Protein AF-A0A7S2VZF8-F1 (afdb_monomer_lite)

Structure (mmCIF, N/CA/C/O backbone):
data_AF-A0A7S2VZF8-F1
#
_entry.id   AF-A0A7S2VZF8-F1
#
loop_
_atom_site.group_PDB
_atom_site.id
_atom_site.type_symbol
_atom_site.label_atom_id
_atom_site.label_alt_id
_atom_site.label_comp_id
_atom_site.label_asym_id
_atom_site.label_entity_id
_atom_site.label_seq_id
_atom_site.pdbx_PDB_ins_code
_atom_site.Cartn_x
_atom_site.Cartn_y
_atom_site.Cartn_z
_atom_site.occupancy
_atom_site.B_iso_or_equiv
_atom_site.auth_seq_id
_atom_site.auth_comp_id
_atom_site.auth_asym_id
_atom_site.auth_atom_id
_atom_site.pdbx_PDB_model_num
ATOM 1 N N . MET A 1 1 ? 17.205 34.548 -34.076 1.00 37.12 1 MET A N 1
ATOM 2 C CA . MET A 1 1 ? 17.539 33.181 -33.619 1.00 37.12 1 MET A CA 1
ATOM 3 C C . MET A 1 1 ? 17.341 33.122 -32.113 1.00 37.12 1 MET A C 1
ATOM 5 O O . MET A 1 1 ? 18.247 33.476 -31.376 1.00 37.12 1 MET A O 1
ATOM 9 N N . ALA A 1 2 ? 16.137 32.774 -31.656 1.00 40.97 2 ALA A N 1
ATOM 10 C CA . ALA A 1 2 ? 15.878 32.523 -30.241 1.00 40.97 2 ALA A CA 1
ATOM 11 C C . ALA A 1 2 ? 16.007 31.012 -30.017 1.00 40.97 2 ALA A C 1
ATOM 13 O O . ALA A 1 2 ? 15.230 30.232 -30.566 1.00 40.97 2 ALA A O 1
ATOM 14 N N . THR A 1 3 ? 17.044 30.599 -29.297 1.00 44.09 3 THR A N 1
ATOM 15 C CA . THR A 1 3 ? 17.305 29.204 -28.949 1.00 44.09 3 THR A CA 1
ATOM 16 C C . THR A 1 3 ? 16.219 28.708 -27.996 1.00 44.09 3 THR A C 1
ATOM 18 O O . THR A 1 3 ? 16.065 29.176 -26.870 1.00 44.09 3 THR A O 1
ATOM 21 N N . SER A 1 4 ? 15.420 27.760 -28.476 1.00 48.72 4 SER A N 1
ATOM 22 C CA . SER A 1 4 ? 14.436 27.046 -27.673 1.00 48.72 4 SER A CA 1
ATOM 23 C C . SER A 1 4 ? 15.133 26.211 -26.591 1.00 48.72 4 SER A C 1
ATOM 25 O O . SER A 1 4 ? 15.730 25.189 -26.901 1.00 48.72 4 SER A O 1
ATOM 27 N N . LYS A 1 5 ? 14.970 26.652 -25.338 1.00 53.34 5 LYS A N 1
ATOM 28 C CA . LYS A 1 5 ? 14.714 25.864 -24.116 1.00 53.34 5 LYS A CA 1
ATOM 29 C C . LYS A 1 5 ? 15.689 24.722 -23.774 1.00 53.34 5 LYS A C 1
ATOM 31 O O . LYS A 1 5 ? 15.664 23.651 -24.371 1.00 53.34 5 LYS A O 1
ATOM 36 N N . ASN A 1 6 ? 16.416 24.926 -22.671 1.00 56.97 6 ASN A N 1
ATOM 37 C CA . ASN A 1 6 ? 17.076 23.900 -21.857 1.00 56.97 6 ASN A CA 1
ATOM 38 C C . ASN A 1 6 ? 16.057 22.865 -21.340 1.00 56.97 6 ASN A C 1
ATOM 40 O O . ASN A 1 6 ? 15.609 22.950 -20.197 1.00 56.97 6 ASN A O 1
ATOM 44 N N . ASN A 1 7 ? 15.666 21.898 -22.169 1.00 63.84 7 ASN A N 1
ATOM 45 C CA . ASN A 1 7 ? 14.965 20.716 -21.681 1.00 63.84 7 ASN A CA 1
ATOM 46 C C . ASN A 1 7 ? 15.987 19.791 -21.000 1.00 63.84 7 ASN A C 1
ATOM 48 O O . ASN A 1 7 ? 17.006 19.475 -21.622 1.00 63.84 7 ASN A O 1
ATOM 52 N N . PRO A 1 8 ? 15.748 19.342 -19.754 1.00 68.75 8 PRO A N 1
ATOM 53 C CA . PRO A 1 8 ? 16.565 18.296 -19.156 1.00 68.75 8 PRO A CA 1
ATOM 54 C C . PRO A 1 8 ? 16.563 17.065 -20.071 1.00 68.75 8 PRO A C 1
ATOM 56 O O . PRO A 1 8 ? 15.542 16.726 -20.675 1.00 68.75 8 PRO A O 1
ATOM 59 N N . SER A 1 9 ? 17.712 16.401 -20.196 1.00 88.50 9 SER A N 1
ATOM 60 C CA . SER A 1 9 ? 17.763 15.119 -20.893 1.00 88.50 9 SER A CA 1
ATOM 61 C C . SER A 1 9 ? 16.856 14.118 -20.169 1.00 88.50 9 SER A C 1
ATOM 63 O O . SER A 1 9 ? 16.613 14.239 -18.966 1.00 88.50 9 SER A O 1
ATOM 65 N N . ALA A 1 10 ? 16.373 13.090 -20.872 1.00 93.12 10 ALA A N 1
ATOM 66 C CA . ALA A 1 10 ? 15.585 12.033 -20.233 1.00 93.12 10 ALA A CA 1
ATOM 67 C C . ALA A 1 10 ? 16.316 11.435 -19.013 1.00 93.12 10 ALA A C 1
ATOM 69 O O . ALA A 1 10 ? 15.691 11.128 -18.002 1.00 93.12 10 ALA A O 1
ATOM 70 N N . MET A 1 11 ? 17.651 11.355 -19.074 1.00 94.38 11 MET A N 1
ATOM 71 C CA . MET A 1 11 ? 18.477 10.891 -17.963 1.00 94.38 11 MET A CA 1
ATOM 72 C C . MET A 1 11 ? 18.433 11.839 -16.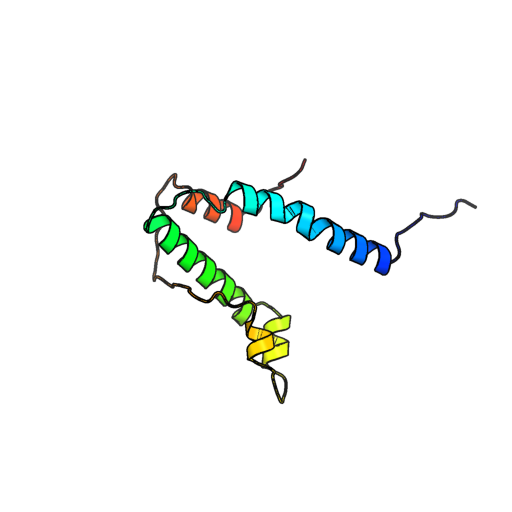761 1.00 94.38 11 MET A C 1
ATOM 74 O O . MET A 1 11 ? 18.222 11.378 -15.641 1.00 94.38 11 MET A O 1
ATOM 78 N N . SER A 1 12 ? 18.603 13.151 -16.966 1.00 95.56 12 SER A N 1
ATOM 79 C CA . SER A 1 12 ? 18.568 14.099 -15.848 1.00 95.56 12 SER A CA 1
ATOM 80 C C . SER A 1 12 ? 17.169 14.217 -15.242 1.00 95.56 12 SER A C 1
ATOM 82 O O . SER A 1 12 ? 17.048 14.381 -14.030 1.00 95.56 12 SER A O 1
ATOM 84 N N . PHE A 1 13 ? 16.111 14.045 -16.042 1.00 94.88 13 PHE A N 1
ATOM 85 C CA . PHE A 1 13 ? 14.744 13.927 -15.532 1.00 94.88 13 PHE A CA 1
ATOM 86 C C . PHE A 1 13 ? 14.561 12.681 -14.647 1.00 94.88 13 PHE A C 1
ATOM 88 O O . PHE A 1 13 ? 14.100 12.806 -13.513 1.00 94.88 13 PHE A O 1
ATOM 95 N N . VAL A 1 14 ? 14.968 11.493 -15.115 1.00 96.31 14 VAL A N 1
ATOM 96 C CA . VAL A 1 14 ? 14.860 10.238 -14.342 1.00 96.31 14 VAL A CA 1
ATOM 97 C C . VAL A 1 14 ? 15.662 10.311 -13.041 1.00 96.31 14 VAL A C 1
ATOM 99 O O . VAL A 1 14 ? 15.152 9.928 -11.988 1.00 96.31 14 VAL A O 1
ATOM 102 N N . GLN A 1 15 ? 16.887 10.845 -13.089 1.00 96.19 15 GLN A N 1
ATOM 103 C CA . GLN A 1 15 ? 17.699 11.081 -11.892 1.00 96.19 15 GLN A CA 1
ATOM 104 C C . GLN A 1 15 ? 17.008 12.042 -10.925 1.00 96.19 15 GLN A C 1
ATOM 106 O O . GLN A 1 15 ? 16.971 11.775 -9.727 1.00 96.19 15 GLN A O 1
ATOM 111 N N . GLY A 1 16 ? 16.422 13.127 -11.440 1.00 96.25 16 GLY A N 1
ATOM 112 C CA . GLY A 1 16 ? 15.633 14.064 -10.646 1.00 96.25 16 GLY A CA 1
ATOM 113 C C . GLY A 1 16 ? 14.507 13.360 -9.890 1.00 96.25 16 GLY A C 1
ATOM 114 O O . GLY A 1 16 ? 14.457 13.445 -8.667 1.00 96.25 16 GLY A O 1
ATOM 115 N N . VAL A 1 17 ? 13.666 12.592 -10.590 1.00 96.06 17 VAL A N 1
ATOM 116 C CA . VAL A 1 17 ? 12.562 11.837 -9.970 1.00 96.06 17 VAL A CA 1
ATOM 117 C C . VAL A 1 17 ? 13.079 10.859 -8.909 1.00 96.06 17 VAL A C 1
ATOM 119 O O . VAL A 1 17 ? 12.585 10.870 -7.781 1.00 96.06 17 VAL A O 1
ATOM 122 N N . ALA A 1 18 ? 14.105 10.061 -9.225 1.00 97.00 18 ALA A N 1
ATOM 123 C CA . ALA A 1 18 ? 14.676 9.090 -8.288 1.00 97.00 18 ALA A CA 1
ATOM 124 C C . ALA A 1 18 ? 15.207 9.761 -7.009 1.00 97.00 18 ALA A C 1
ATOM 126 O O . ALA A 1 18 ? 14.944 9.287 -5.903 1.00 97.00 18 ALA A O 1
ATOM 127 N N . ASN A 1 19 ? 15.882 10.904 -7.155 1.00 97.69 19 ASN A N 1
ATOM 128 C CA . ASN A 1 19 ? 16.427 11.668 -6.036 1.00 97.69 19 ASN A CA 1
ATOM 129 C C . ASN A 1 19 ? 15.337 12.289 -5.147 1.00 97.69 19 ASN A C 1
ATOM 131 O O . ASN A 1 19 ? 15.595 12.541 -3.973 1.00 97.69 19 ASN A O 1
ATOM 135 N N . THR A 1 20 ? 14.122 12.515 -5.665 1.00 96.94 20 THR A N 1
ATOM 136 C CA . THR A 1 20 ? 13.005 13.043 -4.856 1.00 96.94 20 THR A CA 1
ATOM 137 C C . THR A 1 20 ? 12.265 11.986 -4.040 1.00 96.94 20 THR A C 1
ATOM 139 O O . THR A 1 20 ? 11.671 12.317 -3.018 1.00 96.94 20 THR A O 1
ATOM 142 N N . TRP A 1 21 ? 12.330 10.709 -4.425 1.00 96.06 21 TRP A N 1
ATOM 143 C CA . TRP A 1 21 ? 11.490 9.669 -3.825 1.00 96.06 21 TRP A CA 1
ATOM 144 C C . TRP A 1 21 ? 11.709 9.492 -2.312 1.00 96.06 21 TRP A C 1
ATOM 146 O O . TRP A 1 21 ? 10.755 9.568 -1.536 1.00 96.06 21 TRP A O 1
ATOM 156 N N . MET A 1 22 ? 12.959 9.293 -1.875 1.00 97.44 22 MET A N 1
ATOM 157 C CA . MET A 1 22 ? 13.264 9.069 -0.456 1.00 97.44 22 MET A CA 1
ATOM 158 C C . MET A 1 22 ? 12.983 10.313 0.409 1.00 97.44 22 MET A C 1
ATOM 160 O O . MET A 1 22 ? 12.309 10.163 1.431 1.00 97.44 22 MET A O 1
ATOM 164 N N . PRO A 1 23 ? 13.401 11.537 0.016 1.00 97.81 23 PRO A N 1
ATOM 165 C CA . PRO A 1 23 ? 13.041 12.756 0.741 1.00 97.81 23 PRO A CA 1
ATOM 166 C C . PRO A 1 23 ? 11.533 12.995 0.868 1.00 97.81 23 PRO A C 1
ATOM 168 O O . PRO A 1 23 ? 11.103 13.544 1.877 1.00 97.81 23 PRO A O 1
ATOM 171 N N . SER A 1 24 ? 10.723 12.586 -0.113 1.00 96.81 24 SER A N 1
ATOM 172 C CA . SER A 1 24 ? 9.264 12.729 -0.038 1.00 96.81 24 SER A CA 1
ATOM 173 C C . SER A 1 24 ? 8.599 11.668 0.847 1.00 96.81 24 SER A C 1
ATOM 175 O O . SER A 1 24 ? 7.630 11.968 1.540 1.00 96.81 24 SER A O 1
ATOM 177 N N . TRP A 1 25 ? 9.095 10.427 0.840 1.00 97.50 25 TRP A N 1
ATOM 178 C CA . TRP A 1 25 ? 8.442 9.305 1.525 1.00 97.50 25 TRP A CA 1
ATOM 179 C C . TRP A 1 25 ? 8.917 9.090 2.969 1.00 97.50 25 TRP A C 1
ATOM 181 O O . TRP A 1 25 ? 8.100 8.867 3.864 1.00 97.50 25 TRP A O 1
ATOM 191 N N . LEU A 1 26 ? 10.226 9.185 3.224 1.00 98.06 26 LEU A N 1
ATOM 192 C CA . LEU A 1 26 ? 10.813 8.876 4.531 1.00 98.06 26 LEU A CA 1
ATOM 193 C C . LEU A 1 26 ? 10.256 9.735 5.683 1.00 98.06 26 LEU A C 1
ATOM 195 O O . LEU A 1 26 ? 9.994 9.171 6.749 1.00 98.06 26 LEU A O 1
ATOM 199 N N . PRO A 1 27 ? 9.998 11.051 5.514 1.00 98.38 27 PRO A N 1
ATOM 200 C CA . PRO A 1 27 ? 9.393 11.854 6.575 1.00 98.38 27 PRO A CA 1
ATOM 201 C C . PRO A 1 27 ? 8.007 11.351 6.993 1.00 98.38 27 PRO A C 1
ATOM 203 O O . PRO A 1 27 ? 7.689 11.353 8.180 1.00 98.38 27 PRO A O 1
ATOM 206 N N . ILE A 1 28 ? 7.201 10.862 6.042 1.00 98.25 28 ILE A N 1
ATOM 207 C CA . ILE A 1 28 ? 5.862 10.318 6.315 1.00 98.25 28 ILE A CA 1
ATOM 208 C C . ILE A 1 28 ? 5.973 9.054 7.171 1.00 98.25 28 ILE A C 1
ATOM 210 O O . ILE A 1 28 ? 5.217 8.890 8.128 1.00 98.25 28 ILE A O 1
ATOM 214 N N . VAL A 1 29 ? 6.928 8.177 6.852 1.00 98.00 29 VAL A N 1
ATOM 215 C CA . VAL A 1 29 ? 7.175 6.946 7.616 1.00 98.00 29 VAL A CA 1
ATOM 216 C C . VAL A 1 29 ? 7.655 7.273 9.022 1.00 98.00 29 VAL A C 1
ATOM 218 O O . VAL A 1 29 ? 7.077 6.773 9.983 1.00 98.00 29 VAL A O 1
ATOM 221 N N . ASN A 1 30 ? 8.657 8.141 9.160 1.00 98.06 30 ASN A N 1
ATOM 222 C CA . ASN A 1 30 ? 9.203 8.515 10.466 1.00 98.06 30 ASN A CA 1
ATOM 223 C C . ASN A 1 30 ? 8.148 9.160 11.373 1.00 98.06 30 ASN A C 1
ATOM 225 O O . ASN A 1 30 ? 8.142 8.909 12.573 1.00 98.06 30 ASN A O 1
ATOM 229 N N . ALA A 1 31 ? 7.230 9.944 10.805 1.00 98.12 31 ALA A N 1
ATOM 230 C CA . ALA A 1 31 ? 6.146 10.565 11.561 1.00 98.12 31 ALA A CA 1
ATOM 231 C C . ALA A 1 31 ? 5.052 9.576 12.002 1.00 98.12 31 ALA A C 1
ATOM 233 O O . ALA A 1 31 ? 4.322 9.864 12.948 1.00 98.12 31 ALA A O 1
ATOM 234 N N . ARG A 1 32 ? 4.887 8.441 11.307 1.00 97.69 32 ARG A N 1
ATOM 235 C CA . ARG A 1 32 ? 3.726 7.549 11.485 1.00 97.69 32 ARG A CA 1
ATOM 236 C C . ARG A 1 32 ? 4.060 6.145 11.983 1.00 97.69 32 ARG A C 1
ATOM 238 O O . ARG A 1 32 ? 3.155 5.458 12.441 1.00 97.69 32 ARG A O 1
ATOM 245 N N . ASN A 1 33 ? 5.318 5.707 11.914 1.00 96.81 33 ASN A N 1
ATOM 246 C CA . ASN A 1 33 ? 5.708 4.319 12.200 1.00 96.81 33 ASN A CA 1
ATOM 247 C C . ASN A 1 33 ? 5.433 3.864 13.645 1.00 96.81 33 ASN A C 1
ATOM 249 O O . ASN A 1 33 ? 5.267 2.671 13.872 1.00 96.81 33 ASN A O 1
ATOM 253 N N . SER A 1 34 ? 5.381 4.803 14.591 1.00 97.38 34 SER A N 1
ATOM 254 C CA . SER A 1 34 ? 5.222 4.542 16.026 1.00 97.38 34 SER A CA 1
ATOM 255 C C . SER A 1 34 ? 3.822 4.888 16.532 1.00 97.38 34 SER A C 1
ATOM 257 O O . SER A 1 34 ? 3.566 4.802 17.731 1.00 97.38 34 SER A O 1
ATOM 259 N N . LEU A 1 35 ? 2.921 5.317 15.641 1.00 98.06 35 LEU A N 1
ATOM 260 C CA . LEU A 1 35 ? 1.553 5.626 16.030 1.00 98.06 35 LEU A CA 1
ATOM 261 C C . LEU A 1 35 ? 0.840 4.334 16.454 1.00 98.06 35 LEU A C 1
ATOM 263 O O . LEU A 1 35 ? 0.898 3.343 15.717 1.00 98.06 35 LEU A O 1
ATOM 267 N N . PRO A 1 36 ? 0.165 4.330 17.617 1.00 98.19 36 PRO A N 1
ATOM 268 C CA . PRO A 1 36 ? -0.671 3.206 17.995 1.00 98.19 36 PRO A CA 1
ATOM 269 C C . PRO A 1 36 ? -1.813 3.068 16.989 1.00 98.19 36 PRO A C 1
ATOM 271 O O . PRO A 1 36 ? -2.303 4.058 16.443 1.00 98.19 36 PRO A O 1
ATOM 274 N N . TYR A 1 37 ? -2.236 1.832 16.762 1.00 98.00 37 TYR A N 1
ATOM 275 C CA . TYR A 1 37 ? -3.378 1.519 15.919 1.00 98.00 37 TYR A CA 1
ATOM 276 C C . TYR A 1 37 ? -4.285 0.516 16.622 1.00 98.00 37 TYR A C 1
ATOM 278 O O . TYR A 1 37 ? -3.833 -0.265 17.462 1.00 98.00 37 TYR A O 1
ATOM 286 N N . THR A 1 38 ? -5.566 0.543 16.277 1.00 98.25 38 THR A N 1
ATOM 287 C CA . THR A 1 38 ? -6.544 -0.433 16.761 1.00 98.25 38 THR A CA 1
ATOM 288 C C . THR A 1 38 ? -6.565 -1.677 15.875 1.00 98.25 38 THR A C 1
ATOM 290 O O . THR A 1 38 ? -6.092 -1.663 14.735 1.00 98.25 38 THR A O 1
ATOM 293 N N . GLU A 1 39 ? -7.155 -2.764 16.367 1.00 97.94 39 GLU A N 1
ATOM 294 C CA . GLU A 1 39 ? -7.352 -3.977 15.565 1.00 97.94 39 GLU A CA 1
ATOM 295 C C . GLU A 1 39 ? -8.182 -3.693 14.304 1.00 97.94 39 GLU A C 1
ATOM 297 O O . GLU A 1 39 ? -7.803 -4.128 13.220 1.00 97.94 39 GLU A O 1
ATOM 302 N N . GLN A 1 40 ? -9.212 -2.846 14.400 1.00 96.56 40 GLN A N 1
ATOM 303 C CA . GLN A 1 40 ? -10.044 -2.447 13.257 1.00 96.56 40 GLN A CA 1
ATOM 304 C C . GLN A 1 40 ? -9.224 -1.714 12.184 1.00 96.56 40 GLN A C 1
ATOM 306 O O . GLN A 1 40 ? -9.353 -1.986 10.992 1.00 96.56 40 GLN A O 1
ATOM 311 N N . GLN A 1 41 ? -8.309 -0.826 12.589 1.00 97.88 41 GLN A N 1
ATOM 312 C CA . GLN A 1 41 ? -7.413 -0.142 11.649 1.00 97.88 41 GLN A CA 1
ATOM 313 C C . GLN A 1 41 ? -6.437 -1.117 10.980 1.00 97.88 41 GLN A C 1
ATOM 315 O O . GLN A 1 41 ? -6.084 -0.957 9.805 1.00 97.88 41 GLN A O 1
ATOM 320 N N . ARG A 1 42 ? -6.000 -2.152 11.706 1.00 98.00 42 ARG A N 1
ATOM 321 C CA . ARG A 1 42 ? -5.169 -3.221 11.147 1.00 98.00 42 ARG A CA 1
ATOM 322 C C . ARG A 1 42 ? -5.948 -4.066 10.140 1.00 98.00 42 ARG A C 1
ATOM 324 O O . ARG A 1 42 ? -5.415 -4.342 9.065 1.00 98.00 42 ARG A O 1
ATOM 331 N N . GLU A 1 43 ? -7.182 -4.443 10.445 1.00 97.75 43 GLU A N 1
ATOM 332 C CA . GLU A 1 43 ? -8.073 -5.160 9.525 1.00 97.75 43 GLU A CA 1
ATOM 333 C C . GLU A 1 43 ? -8.328 -4.341 8.259 1.00 97.75 43 GLU A C 1
ATOM 335 O O . GLU A 1 43 ? -8.104 -4.829 7.146 1.00 97.75 43 GLU A O 1
ATOM 340 N N . TRP A 1 44 ? -8.649 -3.055 8.413 1.00 98.19 44 TRP A N 1
ATOM 341 C CA . TRP A 1 44 ? -8.791 -2.137 7.289 1.00 98.19 44 TRP A CA 1
ATOM 342 C C . TRP A 1 44 ? -7.527 -2.086 6.423 1.00 98.19 44 TRP A C 1
ATOM 344 O O . TRP A 1 44 ? -7.597 -2.194 5.195 1.00 98.19 44 TRP A O 1
ATOM 354 N N . GLN A 1 45 ? -6.341 -2.001 7.036 1.00 98.50 45 GLN A N 1
ATOM 355 C CA . GLN A 1 45 ? -5.074 -2.037 6.305 1.00 98.50 45 GLN A CA 1
ATOM 356 C C . GLN A 1 45 ? -4.911 -3.332 5.488 1.00 98.50 45 GLN A C 1
ATOM 358 O O . GLN A 1 45 ? -4.418 -3.279 4.357 1.00 98.50 45 GLN A O 1
ATOM 363 N N . LEU A 1 46 ? -5.310 -4.489 6.024 1.00 98.69 46 LEU A N 1
ATOM 364 C CA . LEU A 1 46 ? -5.246 -5.768 5.310 1.00 98.69 46 LEU A CA 1
ATOM 365 C C . LEU A 1 46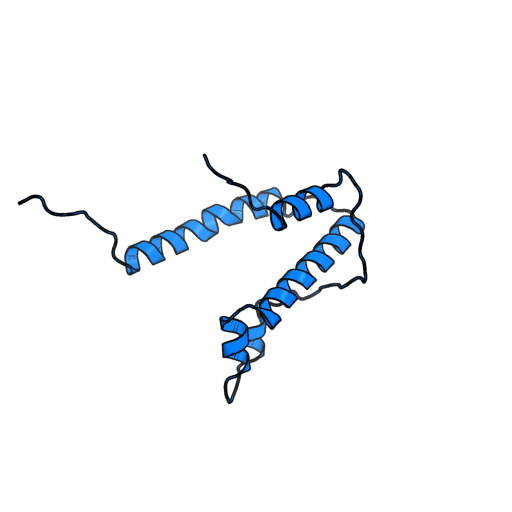 ? -6.211 -5.808 4.118 1.00 98.69 46 LEU A C 1
ATOM 367 O O . LEU A 1 46 ? -5.810 -6.268 3.045 1.00 98.69 46 LEU A O 1
ATOM 371 N N . LEU A 1 47 ? -7.418 -5.251 4.257 1.00 98.50 47 LEU A N 1
ATOM 372 C CA . LEU A 1 47 ? -8.368 -5.089 3.149 1.00 98.50 47 LEU A CA 1
ATOM 373 C C . LEU A 1 47 ? -7.804 -4.166 2.057 1.00 98.50 47 LEU A C 1
ATOM 375 O O . LEU A 1 47 ? -7.877 -4.471 0.863 1.00 98.50 47 LEU A O 1
ATOM 379 N N . ARG A 1 48 ? -7.158 -3.055 2.443 1.00 98.50 48 ARG A N 1
ATOM 380 C CA . ARG A 1 48 ? -6.483 -2.158 1.488 1.00 98.50 48 ARG A CA 1
ATOM 381 C C . ARG A 1 48 ? -5.326 -2.840 0.761 1.00 98.50 48 ARG A C 1
ATOM 383 O O . ARG A 1 48 ? -5.150 -2.616 -0.437 1.00 98.50 48 ARG A O 1
ATOM 390 N N . ARG A 1 49 ? -4.560 -3.690 1.450 1.00 98.62 49 ARG A N 1
ATOM 391 C CA . ARG A 1 49 ? -3.496 -4.502 0.839 1.00 98.62 49 ARG A CA 1
ATOM 392 C C . ARG A 1 49 ? -4.047 -5.568 -0.113 1.00 98.62 49 ARG A C 1
ATOM 394 O O . ARG A 1 49 ? -3.424 -5.810 -1.142 1.00 98.62 49 ARG A O 1
ATOM 401 N N . GLY A 1 50 ? -5.225 -6.131 0.168 1.00 98.38 50 GLY A N 1
ATOM 402 C CA . GLY A 1 50 ? -5.950 -6.993 -0.773 1.00 98.38 50 GLY A CA 1
ATOM 403 C C . GLY A 1 50 ? -6.242 -6.279 -2.096 1.00 98.38 50 GLY A C 1
ATOM 404 O O . GLY A 1 50 ? -5.898 -6.787 -3.160 1.00 98.38 50 GLY A O 1
ATOM 405 N N . ARG A 1 51 ? -6.747 -5.035 -2.041 1.00 98.25 51 ARG A N 1
ATOM 406 C CA . ARG A 1 51 ? -6.963 -4.200 -3.245 1.00 98.25 51 ARG A CA 1
ATOM 407 C C . ARG A 1 51 ? -5.674 -3.880 -4.004 1.00 98.25 51 ARG A C 1
ATOM 409 O O . ARG A 1 51 ? -5.692 -3.806 -5.229 1.00 98.25 51 ARG A O 1
ATOM 416 N N . TYR A 1 52 ? -4.557 -3.699 -3.299 1.00 98.38 52 TYR A N 1
ATOM 417 C CA . TYR A 1 52 ? -3.252 -3.513 -3.938 1.00 98.38 52 TYR A CA 1
ATOM 4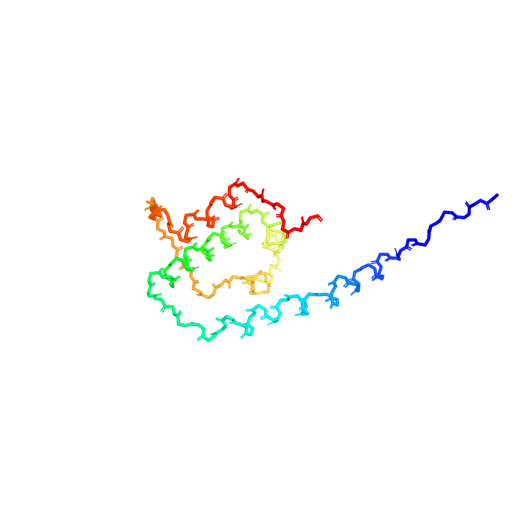18 C C . TYR A 1 52 ? -2.834 -4.761 -4.731 1.00 98.38 52 TYR A C 1
ATOM 420 O O . TYR A 1 52 ? -2.416 -4.650 -5.882 1.00 98.38 52 TYR A O 1
ATOM 428 N N . LEU A 1 53 ? -3.012 -5.956 -4.158 1.00 98.00 53 LEU A N 1
ATOM 429 C CA . LEU A 1 53 ? -2.712 -7.196 -4.871 1.00 98.00 53 LEU A CA 1
ATOM 430 C C . LEU A 1 53 ? -3.667 -7.436 -6.051 1.00 98.00 53 LEU A C 1
ATOM 432 O O . LEU A 1 53 ? -3.214 -7.858 -7.111 1.00 98.00 53 LEU A O 1
ATOM 436 N N . GLU A 1 54 ? -4.958 -7.125 -5.907 1.00 97.94 54 GLU A N 1
ATOM 437 C CA . GLU A 1 54 ? -5.910 -7.158 -7.029 1.00 97.94 54 GLU A CA 1
ATOM 438 C C . GLU A 1 54 ? -5.435 -6.286 -8.189 1.00 97.94 54 GLU A C 1
ATOM 440 O O . GLU A 1 54 ? -5.460 -6.728 -9.336 1.00 97.94 54 GLU A O 1
ATOM 445 N N . PHE A 1 55 ? -4.953 -5.074 -7.902 1.00 97.88 55 PHE A N 1
ATOM 446 C CA . PHE A 1 55 ? -4.405 -4.209 -8.938 1.00 97.88 55 PHE A CA 1
ATOM 447 C C . PHE A 1 55 ? -3.206 -4.846 -9.644 1.00 97.88 55 PHE A C 1
ATOM 449 O O . PHE A 1 55 ? -3.177 -4.896 -10.875 1.00 97.88 55 PHE A O 1
ATOM 456 N N . ASN A 1 56 ? -2.257 -5.382 -8.875 1.00 97.19 56 ASN A N 1
ATOM 457 C CA . ASN A 1 56 ? -1.068 -6.026 -9.426 1.00 97.19 56 ASN A CA 1
ATOM 458 C C . ASN A 1 56 ? -1.423 -7.217 -10.328 1.00 97.19 56 ASN A C 1
ATOM 460 O O . ASN A 1 56 ? -0.850 -7.372 -11.401 1.00 97.19 56 ASN A O 1
ATOM 464 N N . LEU A 1 57 ? -2.382 -8.051 -9.922 1.00 95.69 57 LEU A N 1
ATOM 465 C CA . LEU A 1 57 ? -2.744 -9.257 -10.670 1.00 95.69 57 LEU A CA 1
ATOM 466 C C . LEU A 1 57 ? -3.640 -8.974 -11.885 1.00 95.69 57 LEU A C 1
ATOM 468 O O . LEU A 1 57 ? -3.536 -9.673 -12.892 1.00 95.69 57 LEU A O 1
ATOM 472 N N . LEU A 1 58 ? -4.523 -7.974 -11.805 1.00 96.44 58 LEU A N 1
ATOM 473 C CA . LEU A 1 58 ? -5.528 -7.710 -12.842 1.00 96.44 58 LEU A CA 1
ATOM 474 C C . LEU A 1 58 ? -5.100 -6.632 -13.843 1.00 96.44 58 LEU A C 1
ATOM 476 O O . LEU A 1 58 ? -5.429 -6.735 -15.027 1.00 96.44 58 LEU A O 1
ATOM 480 N N . TYR A 1 59 ? -4.381 -5.604 -13.385 1.00 96.75 59 TYR A N 1
ATOM 481 C CA . TYR A 1 59 ? -4.168 -4.376 -14.157 1.00 96.75 59 TYR A CA 1
ATOM 482 C C . TYR A 1 59 ? -2.695 -4.014 -14.372 1.00 96.75 59 TYR A C 1
ATOM 484 O O . TYR A 1 59 ? -2.379 -3.388 -15.388 1.00 96.75 59 TYR A O 1
ATOM 492 N N . ASP A 1 60 ? -1.783 -4.401 -13.476 1.00 97.25 60 ASP A N 1
ATOM 493 C CA . ASP A 1 60 ? -0.364 -4.083 -13.645 1.00 97.25 60 ASP A CA 1
ATOM 494 C C . ASP A 1 60 ? 0.242 -4.849 -14.833 1.00 97.25 60 ASP A C 1
ATOM 496 O O . ASP A 1 60 ? 0.415 -6.073 -14.835 1.00 97.25 60 ASP A O 1
ATOM 500 N N . ARG A 1 61 ? 0.608 -4.089 -15.870 1.00 96.00 61 ARG A N 1
ATOM 501 C CA . ARG A 1 61 ? 1.230 -4.615 -17.089 1.00 96.00 61 ARG A CA 1
ATOM 502 C C . ARG A 1 61 ? 2.575 -5.284 -16.814 1.00 96.00 61 ARG A C 1
ATOM 504 O O . ARG A 1 61 ? 2.893 -6.247 -17.505 1.00 96.00 61 ARG A O 1
ATOM 511 N N . GLY A 1 62 ? 3.350 -4.792 -15.848 1.00 93.88 62 GLY A N 1
ATOM 512 C CA . GLY A 1 62 ? 4.660 -5.339 -15.498 1.00 93.88 62 GLY A CA 1
ATOM 513 C C . GLY A 1 62 ? 4.545 -6.720 -14.863 1.00 93.88 62 GLY A C 1
ATOM 514 O O . GLY A 1 62 ? 5.230 -7.649 -15.291 1.00 93.88 62 GLY A O 1
ATOM 515 N N . VAL A 1 63 ? 3.615 -6.881 -13.919 1.00 94.38 63 VAL A N 1
ATOM 516 C CA . VAL A 1 63 ? 3.307 -8.182 -13.303 1.00 94.38 63 VAL A CA 1
ATOM 517 C C . VAL A 1 63 ? 2.747 -9.147 -14.342 1.00 94.38 63 VAL A C 1
ATOM 519 O O . VAL A 1 63 ? 3.266 -10.254 -14.492 1.00 94.38 63 VAL A O 1
ATOM 522 N N . LYS A 1 64 ? 1.755 -8.716 -15.133 1.00 93.00 64 LYS A N 1
ATOM 523 C CA . LYS A 1 64 ? 1.160 -9.546 -16.190 1.00 93.00 64 LYS A CA 1
ATOM 524 C C . LYS A 1 64 ? 2.200 -10.033 -17.200 1.00 93.00 64 LYS A C 1
ATOM 526 O O . LYS A 1 64 ? 2.219 -11.213 -17.538 1.00 93.00 64 LYS A O 1
ATOM 531 N N . PHE A 1 65 ? 3.072 -9.140 -17.666 1.00 93.50 65 PHE A N 1
ATOM 532 C CA . PHE A 1 65 ? 4.163 -9.491 -18.573 1.00 93.50 65 PHE A CA 1
ATOM 533 C C . PHE A 1 65 ? 5.172 -10.436 -17.909 1.00 93.50 65 PHE A C 1
ATOM 535 O O . PHE A 1 65 ? 5.533 -11.456 -18.487 1.00 93.50 65 PHE A O 1
ATOM 542 N N . GLY A 1 66 ? 5.589 -10.127 -16.678 1.00 92.75 66 GLY A N 1
ATOM 543 C CA . GLY A 1 66 ? 6.552 -10.922 -15.921 1.00 92.75 66 GLY A CA 1
ATOM 544 C C . GLY A 1 66 ? 6.107 -12.370 -15.720 1.00 92.75 66 GLY A C 1
ATOM 545 O O . GLY A 1 66 ? 6.925 -13.273 -15.886 1.00 92.75 66 GLY A O 1
ATOM 546 N N . LEU A 1 67 ? 4.821 -12.580 -15.417 1.00 92.75 67 LEU A N 1
ATOM 547 C CA . LEU A 1 67 ? 4.218 -13.903 -15.220 1.00 92.75 67 LEU A CA 1
ATOM 548 C C . LEU A 1 67 ? 3.952 -14.660 -16.529 1.00 92.75 67 LEU A C 1
ATOM 550 O O . LEU A 1 67 ? 3.971 -15.885 -16.523 1.00 92.75 67 LEU A O 1
ATOM 554 N N . ALA A 1 68 ? 3.715 -13.958 -17.641 1.00 92.38 68 ALA A N 1
ATOM 555 C CA . ALA A 1 68 ? 3.424 -14.575 -18.938 1.00 92.38 68 ALA A CA 1
ATOM 556 C C . ALA A 1 68 ? 4.674 -15.070 -19.697 1.00 92.38 68 ALA A C 1
ATOM 558 O O . ALA A 1 68 ? 4.546 -15.709 -20.741 1.00 92.38 68 ALA A O 1
ATOM 559 N N . ASN A 1 69 ? 5.879 -14.764 -19.208 1.00 90.88 69 ASN A N 1
ATOM 560 C CA . ASN A 1 69 ? 7.130 -15.215 -19.818 1.00 90.88 69 ASN A CA 1
ATOM 561 C C . ASN A 1 69 ? 7.262 -16.746 -19.792 1.00 90.88 69 ASN A C 1
ATOM 563 O O . ASN A 1 69 ? 6.783 -17.399 -18.874 1.00 90.88 69 ASN A O 1
ATOM 567 N N . ALA A 1 70 ? 7.989 -17.319 -20.759 1.00 87.25 70 ALA A N 1
ATOM 568 C CA . ALA A 1 70 ? 8.173 -18.773 -20.872 1.00 87.25 70 ALA A CA 1
ATOM 569 C C . ALA A 1 70 ? 8.850 -19.419 -19.644 1.00 87.25 70 ALA A C 1
ATOM 571 O O . ALA A 1 70 ? 8.608 -20.585 -19.351 1.00 87.25 70 ALA A O 1
ATOM 572 N N . ASN A 1 71 ? 9.689 -18.664 -18.928 1.00 89.88 71 ASN A N 1
ATOM 573 C CA . ASN A 1 71 ? 10.284 -19.075 -17.657 1.00 89.88 71 ASN A CA 1
ATOM 574 C C . ASN A 1 71 ? 10.267 -17.892 -16.671 1.00 89.88 71 ASN A C 1
ATOM 576 O O . ASN A 1 71 ? 11.250 -17.148 -16.578 1.00 89.88 71 ASN A O 1
ATOM 580 N N . PRO A 1 72 ? 9.135 -17.636 -15.998 1.00 90.25 72 PRO A N 1
ATOM 581 C CA . PRO A 1 72 ? 8.979 -16.458 -15.162 1.00 90.25 72 PRO A CA 1
ATOM 582 C C . PRO A 1 72 ? 9.757 -16.626 -13.851 1.00 90.25 72 PRO A C 1
ATOM 584 O O . PRO A 1 72 ? 9.626 -17.630 -13.152 1.00 90.25 72 PRO A O 1
ATOM 587 N N . ARG A 1 73 ? 10.522 -15.602 -13.448 1.00 93.94 73 ARG A N 1
ATOM 588 C CA . ARG A 1 73 ? 11.088 -15.535 -12.091 1.00 93.94 73 ARG A CA 1
ATOM 589 C C . ARG A 1 73 ? 10.009 -15.056 -11.119 1.00 93.94 73 ARG A C 1
ATOM 591 O O . ARG A 1 73 ? 9.994 -13.888 -10.734 1.00 93.94 73 ARG A O 1
ATOM 598 N N . VAL A 1 74 ? 9.102 -15.958 -10.751 1.00 93.38 74 VAL A N 1
ATOM 599 C CA . VAL A 1 74 ? 7.881 -15.645 -9.985 1.00 93.38 74 VAL A CA 1
ATOM 600 C C . VAL A 1 74 ? 8.178 -14.866 -8.703 1.00 93.38 74 VAL A C 1
ATOM 602 O O . VAL A 1 74 ? 7.564 -13.830 -8.482 1.00 93.38 74 VAL A O 1
ATOM 605 N N . GLU A 1 75 ? 9.165 -15.283 -7.906 1.00 93.62 75 GLU A N 1
ATOM 606 C CA . GLU A 1 75 ? 9.541 -14.578 -6.668 1.00 93.62 75 GLU A CA 1
ATOM 607 C C . GLU A 1 75 ? 9.979 -13.127 -6.911 1.00 93.62 75 GLU A C 1
ATOM 609 O O . GLU A 1 75 ? 9.694 -12.242 -6.111 1.00 93.62 75 GLU A O 1
ATOM 614 N N . GLY A 1 76 ? 10.644 -12.865 -8.041 1.00 93.75 76 GLY A N 1
ATOM 615 C CA . GLY A 1 76 ? 11.052 -11.514 -8.420 1.00 93.75 76 GLY A CA 1
ATOM 616 C C . GLY A 1 76 ? 9.874 -10.654 -8.871 1.00 93.75 76 GLY A C 1
ATOM 617 O O . GLY A 1 76 ? 9.843 -9.464 -8.578 1.00 93.75 76 GLY A O 1
ATOM 618 N N . VAL A 1 77 ? 8.895 -11.252 -9.555 1.00 93.44 77 VAL A N 1
ATOM 619 C CA . VAL A 1 77 ? 7.680 -10.552 -10.001 1.00 93.44 77 VAL A CA 1
ATOM 620 C C . VAL A 1 77 ? 6.744 -10.267 -8.823 1.00 93.44 77 VAL A C 1
ATOM 622 O O . VAL A 1 77 ? 6.160 -9.191 -8.743 1.00 93.44 77 VAL A O 1
ATOM 625 N N . MET A 1 78 ? 6.640 -11.206 -7.882 1.00 94.94 78 MET A N 1
ATOM 626 C CA . MET A 1 78 ? 5.725 -11.136 -6.741 1.00 94.94 78 MET A CA 1
ATOM 627 C C . MET A 1 78 ? 6.320 -10.440 -5.511 1.00 94.94 78 MET A C 1
ATOM 629 O O . MET A 1 78 ? 5.660 -10.378 -4.479 1.00 94.94 78 MET A O 1
ATOM 633 N N . VAL A 1 79 ? 7.524 -9.862 -5.604 1.00 95.25 79 VAL A N 1
ATOM 634 C CA . VAL A 1 79 ? 8.174 -9.142 -4.491 1.00 95.25 79 VAL A CA 1
ATOM 635 C C . VAL A 1 79 ? 7.342 -7.961 -3.967 1.00 95.25 79 VAL A C 1
ATOM 637 O O . VAL A 1 79 ? 7.479 -7.565 -2.813 1.00 95.25 79 VAL A O 1
ATOM 640 N N . SER A 1 80 ? 6.464 -7.399 -4.803 1.00 93.25 80 SER A N 1
ATOM 641 C CA . SER A 1 80 ? 5.553 -6.315 -4.425 1.00 93.25 80 SER A CA 1
ATOM 642 C C . SER A 1 80 ? 4.326 -6.795 -3.641 1.00 93.25 80 SER A C 1
ATOM 644 O O . SER A 1 80 ? 3.616 -5.968 -3.068 1.00 93.25 80 SER A O 1
ATOM 646 N N . ALA A 1 81 ? 4.048 -8.102 -3.598 1.00 96.19 81 ALA A N 1
ATOM 647 C CA . ALA A 1 81 ? 2.908 -8.640 -2.872 1.00 96.19 81 ALA A CA 1
ATOM 648 C C . ALA A 1 81 ? 3.105 -8.462 -1.353 1.00 96.19 81 ALA A C 1
ATOM 650 O O . ALA A 1 81 ? 4.120 -8.898 -0.803 1.00 96.19 81 ALA A O 1
ATOM 651 N N . PRO A 1 82 ? 2.146 -7.847 -0.638 1.00 97.25 82 PRO A N 1
ATOM 652 C CA . PRO A 1 82 ? 2.227 -7.751 0.811 1.00 97.25 82 PRO A CA 1
ATOM 653 C C . PRO A 1 82 ? 2.189 -9.145 1.458 1.00 97.25 82 PRO A C 1
ATOM 655 O O . PRO A 1 82 ? 1.444 -10.006 0.991 1.00 97.25 82 PRO A O 1
ATOM 658 N N . PRO A 1 83 ? 2.900 -9.366 2.579 1.00 96.88 83 PRO A N 1
ATOM 659 C CA . PRO A 1 83 ? 2.969 -10.685 3.218 1.00 96.88 83 PRO A CA 1
ATOM 660 C C . PRO A 1 83 ? 1.635 -11.138 3.824 1.00 96.88 83 PRO A C 1
ATOM 662 O O . PRO A 1 83 ? 1.415 -12.328 4.013 1.00 96.88 83 PRO A O 1
ATOM 665 N N . LEU A 1 84 ? 0.757 -10.187 4.157 1.00 98.31 84 LEU A N 1
ATOM 666 C CA . LEU A 1 84 ? -0.581 -10.433 4.687 1.00 98.31 84 LEU A CA 1
ATOM 667 C C . LEU A 1 84 ? -1.566 -9.470 4.033 1.00 98.31 84 LEU A C 1
ATOM 669 O O . LEU A 1 84 ? -1.291 -8.266 3.931 1.00 98.31 84 LEU A O 1
ATOM 673 N N . ILE A 1 85 ? -2.709 -10.024 3.648 1.00 98.50 85 ILE A N 1
ATOM 674 C CA . ILE A 1 85 ? -3.834 -9.367 2.984 1.00 98.50 85 ILE A CA 1
ATOM 675 C C . ILE A 1 85 ? -5.136 -9.994 3.486 1.00 98.50 85 ILE A C 1
ATOM 677 O O . ILE A 1 85 ? -5.117 -11.100 4.026 1.00 98.50 85 ILE A O 1
ATOM 681 N N . ALA A 1 86 ? -6.255 -9.306 3.289 1.00 98.19 86 ALA A N 1
ATOM 682 C CA . ALA A 1 86 ? -7.579 -9.836 3.580 1.00 98.19 86 ALA A CA 1
ATOM 683 C C . ALA A 1 86 ? -8.563 -9.468 2.467 1.00 98.19 86 ALA A C 1
ATOM 685 O O . ALA A 1 86 ? -8.393 -8.458 1.779 1.00 98.19 86 ALA A O 1
ATOM 686 N N . TRP A 1 87 ? -9.610 -10.280 2.345 1.00 98.00 87 TRP A N 1
ATOM 687 C CA . TRP A 1 87 ? -10.807 -9.976 1.575 1.00 98.00 87 TRP A CA 1
ATOM 688 C C . TRP A 1 87 ? -12.025 -10.242 2.431 1.00 98.00 87 TRP A C 1
ATOM 690 O O . TRP A 1 87 ? -12.107 -11.262 3.110 1.00 98.00 87 TRP A O 1
ATOM 700 N N . GLU A 1 88 ? -12.986 -9.341 2.332 1.00 96.81 88 GLU A N 1
ATOM 701 C CA . GLU A 1 88 ? -14.269 -9.469 2.992 1.00 96.81 88 GLU A CA 1
ATOM 702 C C . GLU A 1 88 ? -15.365 -9.178 1.973 1.00 96.81 88 GLU A C 1
ATOM 704 O O . GLU A 1 88 ? -15.289 -8.223 1.188 1.00 96.81 88 GLU A O 1
ATOM 709 N N . TYR A 1 89 ? -16.369 -10.049 1.949 1.00 96.56 89 TYR A N 1
ATOM 710 C CA . TYR A 1 89 ? -17.512 -9.885 1.072 1.00 96.56 89 TYR A CA 1
ATOM 711 C C . TYR A 1 89 ? -18.418 -8.773 1.597 1.00 96.56 89 TYR A C 1
ATOM 713 O O . TYR A 1 89 ? -18.813 -8.794 2.756 1.00 96.56 89 TYR A O 1
ATOM 721 N N . ASN A 1 90 ? -18.778 -7.834 0.719 1.00 94.81 90 ASN A N 1
ATOM 722 C CA . ASN A 1 90 ? -19.690 -6.733 1.026 1.00 94.81 90 ASN A CA 1
ATOM 723 C C . ASN A 1 90 ? -19.307 -5.927 2.286 1.00 94.81 90 ASN A C 1
ATOM 725 O O . ASN A 1 90 ? -20.180 -5.517 3.045 1.00 94.81 90 ASN A O 1
ATOM 729 N N . HIS A 1 91 ? -18.007 -5.701 2.502 1.00 94.31 91 HIS A N 1
ATOM 730 C CA . HIS A 1 91 ? -17.525 -4.862 3.598 1.00 94.31 91 HIS A CA 1
ATOM 731 C C . HIS A 1 91 ? -18.118 -3.448 3.503 1.00 94.31 91 HIS A C 1
ATOM 733 O O . HIS A 1 91 ? -17.968 -2.770 2.478 1.00 94.31 91 HIS A O 1
ATOM 739 N N . VAL A 1 92 ? -18.765 -3.006 4.580 1.00 94.06 92 VAL A N 1
ATOM 740 C CA . VAL A 1 92 ? -19.369 -1.677 4.705 1.00 94.06 92 VAL A CA 1
ATOM 741 C C . VAL A 1 92 ? -18.514 -0.846 5.652 1.00 94.06 92 VAL A C 1
ATOM 743 O O . VAL A 1 92 ? -18.261 -1.256 6.779 1.00 94.06 92 VAL A O 1
ATOM 746 N N . VAL A 1 93 ? -18.076 0.322 5.181 1.00 95.12 93 VAL A N 1
ATOM 747 C CA . VAL A 1 93 ? -17.366 1.304 6.012 1.00 95.12 93 VAL A CA 1
ATOM 748 C C . VAL A 1 93 ? -18.370 2.159 6.777 1.00 95.12 93 VAL A C 1
ATOM 750 O O . VAL A 1 93 ? -19.443 2.459 6.254 1.00 95.12 93 VAL A O 1
ATOM 753 N N . GLU A 1 94 ? -18.020 2.546 7.999 1.00 95.88 94 GLU A N 1
ATOM 754 C CA . GLU A 1 94 ? -18.858 3.399 8.843 1.00 95.88 94 GLU A CA 1
ATOM 755 C C . GLU A 1 94 ? -18.949 4.831 8.286 1.00 95.88 94 GLU A C 1
ATOM 757 O O . GLU A 1 94 ? -17.973 5.388 7.774 1.00 95.88 94 GLU A O 1
ATOM 762 N N . ASP A 1 95 ? -20.131 5.439 8.388 1.00 96.44 95 ASP A N 1
ATOM 763 C CA . ASP A 1 95 ? -20.349 6.814 7.945 1.00 96.44 95 ASP A CA 1
ATOM 764 C C . ASP A 1 95 ? -19.582 7.816 8.824 1.00 96.44 95 ASP A C 1
ATOM 766 O O . ASP A 1 95 ? -19.592 7.753 10.050 1.00 96.44 95 ASP A O 1
ATOM 770 N N . GLY A 1 96 ? -18.910 8.773 8.187 1.00 96.56 96 GLY A N 1
ATOM 771 C CA . GLY A 1 96 ? -18.052 9.770 8.827 1.00 96.56 96 GLY A CA 1
ATOM 772 C C . GLY A 1 96 ? -16.653 9.269 9.204 1.00 96.56 96 GLY A C 1
ATOM 773 O O . GLY A 1 96 ? -15.832 10.075 9.658 1.00 96.56 96 GLY A O 1
ATOM 774 N N . SER A 1 97 ? -16.353 7.982 8.998 1.00 97.31 97 SER A N 1
ATOM 775 C CA . SER A 1 97 ? -15.073 7.385 9.384 1.00 97.31 97 SER A CA 1
ATOM 776 C C . SER A 1 97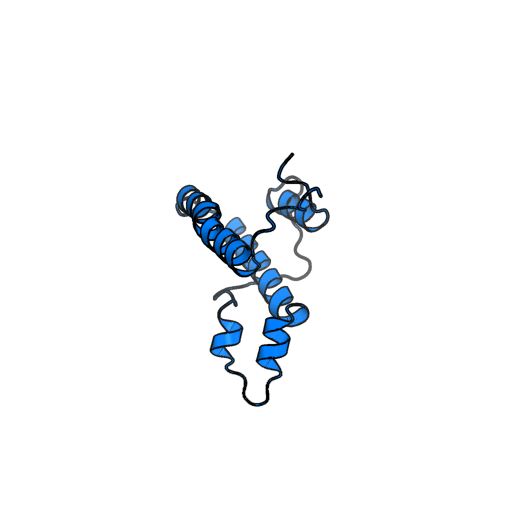 ? -13.912 7.812 8.474 1.00 97.31 97 SER A C 1
ATOM 778 O O . SER A 1 97 ? -14.094 8.322 7.362 1.00 97.31 97 SER A O 1
ATOM 780 N N . ASP A 1 98 ? -12.676 7.593 8.929 1.00 97.44 98 ASP A N 1
ATOM 781 C CA . ASP A 1 98 ? -11.486 7.863 8.114 1.00 97.44 98 ASP A CA 1
ATOM 782 C C . ASP A 1 98 ? -11.375 6.898 6.917 1.00 97.44 98 ASP A C 1
ATOM 784 O O . ASP A 1 98 ? -10.882 7.271 5.847 1.00 97.44 98 ASP A O 1
ATOM 788 N N . GLU A 1 99 ? -11.898 5.679 7.053 1.00 98.12 99 GLU A N 1
ATOM 789 C CA . GLU A 1 99 ? -12.050 4.701 5.976 1.00 98.12 99 GLU A CA 1
ATOM 790 C C . GLU A 1 99 ? -12.987 5.221 4.883 1.00 98.12 99 GLU A C 1
ATOM 792 O O . GLU A 1 99 ? -12.644 5.132 3.699 1.00 98.12 99 GLU A O 1
ATOM 797 N N . GLN A 1 100 ? -14.129 5.817 5.253 1.00 97.75 100 GLN A N 1
ATOM 798 C CA . GLN A 1 100 ? -15.042 6.431 4.287 1.00 97.75 100 GLN A CA 1
ATOM 799 C C . GLN A 1 100 ? -14.363 7.580 3.534 1.00 97.75 100 GLN A C 1
ATOM 801 O O . GLN A 1 100 ? -14.390 7.589 2.300 1.00 97.75 100 GLN A O 1
ATOM 806 N N . LYS A 1 101 ? -13.670 8.485 4.240 1.00 97.62 101 LYS A N 1
ATOM 807 C CA . LYS A 1 101 ? -12.919 9.593 3.616 1.00 97.62 101 LYS A CA 1
ATOM 808 C C . LYS A 1 101 ? -11.896 9.083 2.598 1.00 97.62 101 LYS A C 1
ATOM 810 O O . LYS A 1 101 ? -11.811 9.599 1.482 1.00 97.62 101 LYS A O 1
ATOM 815 N N . LEU A 1 102 ? -11.141 8.034 2.943 1.00 97.44 102 LEU A N 1
ATOM 816 C CA . LEU A 1 102 ? -10.206 7.402 2.008 1.00 97.44 102 LEU A CA 1
ATOM 817 C C . LEU A 1 102 ? -10.939 6.857 0.775 1.00 97.44 102 LEU A C 1
ATOM 819 O O . LEU A 1 102 ? 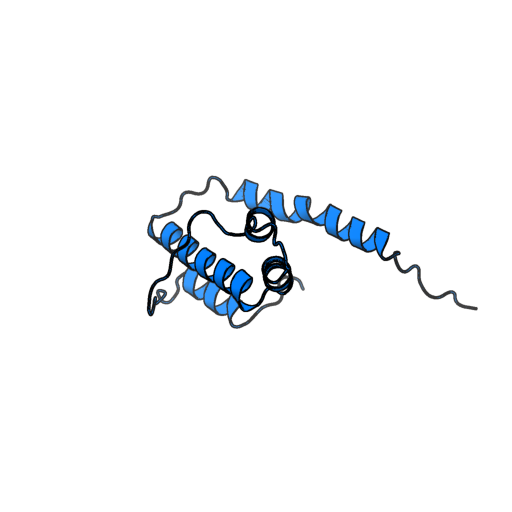-10.488 7.054 -0.353 1.00 97.44 102 LEU A O 1
ATOM 823 N N . MET A 1 103 ? -12.064 6.170 0.969 1.00 97.19 103 MET A N 1
ATOM 824 C CA . MET A 1 103 ? -12.841 5.600 -0.132 1.00 97.19 103 MET A CA 1
ATOM 825 C C . MET A 1 103 ? -13.389 6.664 -1.085 1.00 97.19 103 MET A C 1
ATOM 827 O O . MET A 1 103 ? -13.423 6.429 -2.294 1.00 97.19 103 MET A O 1
ATOM 831 N N . GLU A 1 104 ? -13.792 7.824 -0.578 1.00 97.25 104 GLU A N 1
ATOM 832 C CA . GLU A 1 104 ? -14.238 8.948 -1.402 1.00 97.25 104 GLU A CA 1
ATOM 833 C C . GLU A 1 104 ? -13.113 9.491 -2.280 1.00 97.25 104 GLU A C 1
ATOM 835 O O . GLU A 1 104 ? -13.297 9.600 -3.493 1.00 97.25 104 GLU A O 1
ATOM 840 N N . ILE A 1 105 ? -11.931 9.727 -1.702 1.00 97.69 105 ILE A N 1
ATOM 841 C CA . ILE A 1 105 ? -10.743 10.198 -2.433 1.00 97.69 105 ILE A CA 1
ATOM 842 C C . ILE A 1 105 ? -10.334 9.198 -3.522 1.00 97.69 105 ILE A C 1
ATOM 844 O O . ILE A 1 105 ? -9.987 9.585 -4.636 1.00 97.69 105 ILE A O 1
ATOM 848 N N . LEU A 1 106 ? -10.395 7.896 -3.232 1.00 96.56 106 LEU A N 1
ATOM 849 C CA . LEU A 1 106 ? -10.043 6.861 -4.208 1.00 96.56 106 LEU A CA 1
ATOM 850 C C . LEU A 1 106 ? -11.057 6.748 -5.355 1.00 96.56 106 LEU A C 1
ATOM 852 O O . LEU A 1 106 ? -10.676 6.392 -6.468 1.00 96.56 106 LEU A O 1
ATOM 856 N N . LYS A 1 107 ? -12.339 7.047 -5.104 1.00 96.44 107 LYS A N 1
ATOM 857 C CA . LYS A 1 107 ? -13.383 7.100 -6.143 1.00 96.44 107 LYS A CA 1
ATOM 858 C C . LYS A 1 107 ? -13.326 8.400 -6.947 1.00 96.44 107 LYS A C 1
ATOM 860 O O . LYS A 1 107 ? -13.659 8.397 -8.130 1.00 96.44 107 LYS A O 1
ATOM 865 N N . LYS A 1 108 ? -12.951 9.505 -6.301 1.00 97.38 108 LYS A N 1
ATOM 866 C CA . LYS A 1 108 ? -12.888 10.854 -6.870 1.00 97.38 108 LYS A CA 1
ATOM 867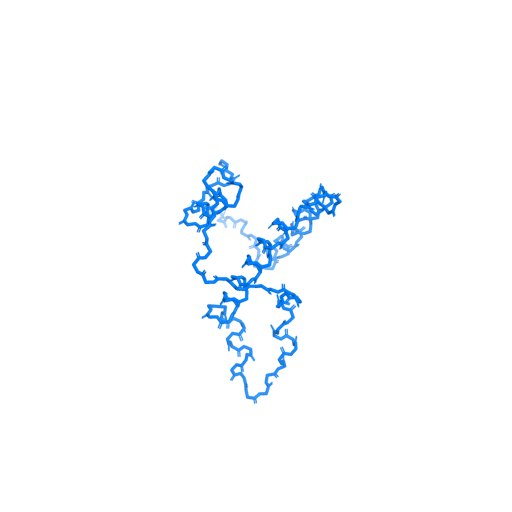 C C . LYS A 1 108 ? -11.553 11.504 -6.483 1.00 97.38 108 LYS A C 1
ATOM 869 O O . LYS A 1 108 ? -11.487 12.177 -5.454 1.00 97.38 108 LYS A O 1
ATOM 874 N N . PRO A 1 109 ? -10.495 11.304 -7.289 1.00 96.94 109 PRO A N 1
ATOM 875 C CA . PRO A 1 109 ? -9.188 11.893 -7.024 1.00 96.94 109 PRO A CA 1
ATOM 876 C C . PRO A 1 109 ? -9.253 13.421 -6.914 1.00 96.94 109 PRO A C 1
ATOM 878 O O . PRO A 1 109 ? -9.991 14.072 -7.654 1.00 96.94 109 PRO A O 1
ATOM 881 N N . ILE A 1 110 ? -8.452 13.981 -6.009 1.00 95.81 110 ILE A N 1
ATOM 882 C CA . ILE A 1 110 ? -8.382 15.420 -5.719 1.00 95.81 110 ILE A CA 1
ATOM 883 C C . ILE A 1 110 ? -7.005 15.993 -6.073 1.00 95.81 110 ILE A C 1
ATOM 885 O O . ILE A 1 110 ? -6.038 15.242 -6.225 1.00 95.81 110 ILE A O 1
ATOM 889 N N . SER A 1 111 ? -6.907 17.324 -6.170 1.00 96.56 111 SER A N 1
ATOM 890 C CA . SER A 1 111 ? -5.606 18.000 -6.224 1.00 96.56 111 SER A CA 1
ATOM 891 C C . SER A 1 111 ? -4.984 18.062 -4.831 1.00 96.56 111 SER A C 1
ATOM 893 O O . SER A 1 111 ? -5.653 18.439 -3.872 1.00 96.56 111 SER A O 1
ATOM 895 N N . TRP A 1 112 ? -3.706 17.695 -4.726 1.00 94.38 112 TRP A N 1
ATOM 896 C CA . TRP A 1 112 ? -2.937 17.722 -3.472 1.00 94.38 112 TRP A CA 1
ATOM 897 C C . TRP A 1 112 ? -2.044 18.957 -3.331 1.00 94.38 112 TRP A C 1
ATOM 899 O O . TRP A 1 112 ? -1.516 19.215 -2.253 1.00 94.38 112 TRP A O 1
ATOM 909 N N . ILE A 1 113 ? -1.859 19.684 -4.429 1.00 93.12 113 ILE A N 1
ATOM 910 C CA . ILE A 1 113 ? -1.099 20.928 -4.523 1.00 93.12 113 ILE A CA 1
ATOM 911 C C . ILE A 1 113 ? -1.974 21.973 -5.221 1.00 93.12 113 ILE A C 1
ATOM 913 O O . ILE A 1 113 ? -2.856 21.608 -6.006 1.00 93.12 113 ILE A O 1
ATOM 917 N N . GLU A 1 114 ? -1.754 23.242 -4.897 1.00 79.62 114 GLU A N 1
ATOM 918 C CA . GLU A 1 114 ? -2.372 24.384 -5.585 1.00 79.62 114 GLU A CA 1
ATOM 919 C C . GLU A 1 114 ? -1.731 24.635 -6.955 1.00 79.62 114 GLU A C 1
ATOM 921 O O . GLU A 1 114 ? -0.496 24.443 -7.082 1.00 79.62 114 GLU A O 1
#

Radius of gyration: 19.7 Å; chains: 1; bounding box: 39×52×52 Å

InterPro domains:
  IPR001260 Coproporphyrinogen III oxidase, aerobic [PF01218] (7-112)
  IPR001260 Coproporphyrinogen III oxidase, aerobic [PR00073] (44-71)
  IPR001260 Coproporphyrinogen III oxidase, aerobic [PR00073] (73-99)
  IPR001260 Coproporphyrinogen III oxidase, aerobic [PTHR10755] (5-113)
  IPR036406 Oxygen-dependent coproporphyrinogen III oxidase superfamily [G3DSA:3.40.1500.10] (2-114)
  IPR036406 Oxygen-dependent coproporphyrinogen III oxidase superfamily [SSF102886] (6-113)

pLDDT: mean 92.93, std 11.95, range [37.12, 98.69]

Organism: NCBI:txid49252

Foldseek 3Di:
DDDDDDDPDPVVVVVVVVVVPCVVVVVVCVVPVPDDDDPVVVQLVQQVLVVVVVCLVPPNPQLVVQVPDPDHPNCVSCVPRDPGHDDDPPDDDDPPDPSVVVVVCVVPPDDPDD

Sequence (114 aa):
MATSKNNPSAMSFVQGVANTWMPSWLPIVNARNSLPYTEQQREWQLLRRGRYLEFNLLYDRGVKFGLANANPRVEGVMVSAPPLIAWEYNHVVEDGSDEQKLMEILKKPISWIE

Secondary structure (DSSP, 8-state):
------PPPHHHHHHHHHHHHHHHHHHHHHHHTT----HHHHHHHHHHHHHHHHHHHHT-HHHHHHHHSSS--HHHHGGGS-S-----TT--PPTTSHHHHHHHHHHS---S--